Protein AF-A0AAU4YI69-F1 (afdb_monomer_lite)

Secondary structure (DSSP, 8-state):
-PPPGGGSS----HHHHHHHHHHHHHHHTTS--HHHHHHHHHHHHHHHHHTSGGG-TT----PPPP--------------

Structure (mmCIF, N/CA/C/O backbone):
data_AF-A0AAU4YI69-F1
#
_entry.id   AF-A0AAU4YI69-F1
#
loop_
_atom_site.group_PDB
_atom_site.id
_atom_site.type_symbol
_atom_site.label_atom_id
_atom_site.label_alt_id
_atom_site.label_comp_id
_atom_site.label_asym_id
_atom_site.label_entity_id
_atom_site.label_seq_id
_atom_site.pdbx_PDB_ins_code
_atom_site.Cartn_x
_atom_site.Cartn_y
_atom_site.Cartn_z
_atom_site.occupancy
_atom_site.B_iso_or_equiv
_atom_site.auth_seq_id
_atom_site.auth_comp_id
_atom_site.auth_asym_id
_atom_site.auth_atom_id
_atom_site.pdbx_PDB_model_num
ATOM 1 N N . MET A 1 1 ? 18.450 -29.518 -1.703 1.00 46.03 1 MET A N 1
ATOM 2 C CA . MET A 1 1 ? 17.503 -28.461 -2.108 1.00 46.03 1 MET A CA 1
ATOM 3 C C . MET A 1 1 ? 18.324 -27.238 -2.444 1.00 46.03 1 MET A C 1
ATOM 5 O O . MET A 1 1 ? 18.941 -26.681 -1.548 1.00 46.03 1 MET A O 1
ATOM 9 N N . SER A 1 2 ? 18.445 -26.919 -3.730 1.00 42.81 2 SER A N 1
ATOM 10 C CA . SER A 1 2 ? 19.228 -25.773 -4.195 1.00 42.81 2 SER A CA 1
ATOM 11 C C . SER A 1 2 ? 18.364 -24.516 -4.093 1.00 42.81 2 SER A C 1
ATOM 13 O O . SER A 1 2 ? 17.226 -24.561 -4.567 1.00 42.81 2 SER A O 1
ATOM 15 N N . PRO A 1 3 ? 18.848 -23.415 -3.496 1.00 48.28 3 PRO A N 1
ATOM 16 C CA . PRO A 1 3 ? 18.110 -22.162 -3.509 1.00 48.28 3 PRO A CA 1
ATOM 17 C C . PRO A 1 3 ? 18.018 -21.709 -4.965 1.00 48.28 3 PRO A C 1
ATOM 19 O O . PRO A 1 3 ? 19.029 -21.514 -5.640 1.00 48.28 3 PRO A O 1
ATOM 22 N N . THR A 1 4 ? 16.804 -21.620 -5.502 1.00 49.94 4 THR A N 1
ATOM 23 C CA . THR A 1 4 ? 16.606 -21.054 -6.833 1.00 49.94 4 THR A CA 1
ATOM 24 C C . THR A 1 4 ? 17.098 -19.614 -6.805 1.00 49.94 4 THR A C 1
ATOM 26 O O . THR A 1 4 ? 16.645 -18.834 -5.972 1.00 49.94 4 THR A O 1
ATOM 29 N N . LEU A 1 5 ? 17.978 -19.264 -7.747 1.00 48.91 5 LEU A N 1
ATOM 30 C CA . LEU A 1 5 ? 18.587 -17.942 -7.986 1.00 48.91 5 LEU A CA 1
ATOM 31 C C . LEU A 1 5 ? 17.613 -16.741 -7.989 1.00 48.91 5 LEU A C 1
ATOM 33 O O . LEU A 1 5 ? 18.050 -15.596 -8.009 1.00 48.91 5 LEU A O 1
ATOM 37 N N . ARG A 1 6 ? 16.301 -16.982 -7.916 1.00 50.28 6 ARG A N 1
ATOM 38 C CA . ARG A 1 6 ? 15.269 -15.975 -7.664 1.00 50.28 6 ARG A CA 1
ATOM 39 C C . ARG A 1 6 ? 15.337 -15.383 -6.241 1.00 50.28 6 ARG A C 1
ATOM 41 O O . ARG A 1 6 ? 14.823 -14.292 -6.040 1.00 50.28 6 ARG A O 1
ATOM 48 N N . GLU A 1 7 ? 15.988 -16.055 -5.286 1.00 49.31 7 GLU A N 1
ATOM 49 C CA . GLU A 1 7 ? 16.098 -15.594 -3.889 1.00 49.31 7 GLU A CA 1
ATOM 50 C C . GLU A 1 7 ? 17.282 -14.656 -3.587 1.00 49.31 7 GLU A C 1
ATOM 52 O O . GLU A 1 7 ? 17.269 -14.008 -2.547 1.00 49.31 7 GLU A O 1
ATOM 57 N N . LEU A 1 8 ? 18.298 -14.534 -4.452 1.00 47.56 8 LEU A N 1
ATOM 58 C CA . LEU A 1 8 ? 19.569 -13.886 -4.064 1.00 47.56 8 LEU A CA 1
ATOM 59 C C . LEU A 1 8 ? 19.868 -12.524 -4.715 1.00 47.56 8 LEU A C 1
ATOM 61 O O . LEU A 1 8 ? 20.985 -12.031 -4.591 1.00 47.56 8 LEU A O 1
ATOM 65 N N . GLY A 1 9 ? 18.900 -11.867 -5.359 1.00 51.94 9 GLY A N 1
ATOM 66 C CA . GLY A 1 9 ? 19.150 -10.501 -5.853 1.00 51.94 9 GLY A CA 1
ATOM 67 C C . GLY A 1 9 ? 18.140 -9.899 -6.822 1.00 51.94 9 GLY A C 1
ATOM 68 O O . GLY A 1 9 ? 18.356 -8.790 -7.300 1.00 51.94 9 GLY A O 1
ATOM 69 N N . SER A 1 10 ? 17.042 -10.590 -7.131 1.00 62.09 10 SER A N 1
ATOM 70 C CA . SER A 1 10 ? 15.988 -10.015 -7.964 1.00 62.09 10 SER A CA 1
ATOM 71 C C . SER A 1 10 ? 15.020 -9.248 -7.068 1.00 62.09 10 SER A C 1
ATOM 73 O O . SER A 1 10 ? 14.402 -9.834 -6.178 1.00 62.09 10 SER A O 1
ATOM 75 N N . VAL A 1 11 ? 14.930 -7.933 -7.272 1.00 65.81 11 VAL A N 1
ATOM 76 C CA . VAL A 1 11 ? 13.925 -7.056 -6.652 1.00 65.81 11 VAL A CA 1
ATOM 77 C C . VAL A 1 11 ? 12.562 -7.761 -6.674 1.00 65.81 11 VAL A C 1
ATOM 79 O O . VAL A 1 11 ? 12.190 -8.349 -7.695 1.00 65.81 11 VAL A O 1
ATOM 82 N N . ARG A 1 12 ? 11.818 -7.752 -5.553 1.00 82.44 12 ARG A N 1
ATOM 83 C CA . ARG A 1 12 ? 10.488 -8.386 -5.499 1.00 82.44 12 ARG A CA 1
ATOM 84 C C . ARG A 1 12 ? 9.639 -7.864 -6.657 1.00 82.44 12 ARG A C 1
ATOM 86 O O . ARG A 1 12 ? 9.576 -6.664 -6.899 1.00 82.44 12 ARG A O 1
ATOM 93 N N . SER A 1 13 ? 8.968 -8.770 -7.369 1.00 86.44 13 SER A N 1
ATOM 94 C CA . SER A 1 13 ? 8.137 -8.373 -8.510 1.00 86.44 13 SER A CA 1
ATOM 95 C C . SER A 1 13 ? 7.034 -7.399 -8.083 1.00 86.44 13 SER A C 1
ATOM 97 O O . SER A 1 13 ? 6.431 -7.571 -7.019 1.00 86.44 13 SER A O 1
ATOM 99 N N . ALA A 1 14 ? 6.697 -6.447 -8.953 1.00 89.06 14 ALA A N 1
ATOM 100 C CA . ALA A 1 14 ? 5.639 -5.470 -8.700 1.00 89.06 14 ALA A CA 1
ATOM 101 C C . ALA A 1 14 ? 4.291 -6.123 -8.335 1.00 89.06 14 ALA A C 1
ATOM 103 O O . ALA A 1 14 ? 3.539 -5.581 -7.527 1.00 89.06 14 ALA A O 1
ATOM 104 N N . ALA A 1 15 ? 3.999 -7.312 -8.877 1.00 88.81 15 ALA A N 1
ATOM 105 C CA . ALA A 1 15 ? 2.793 -8.079 -8.561 1.00 88.81 15 ALA A CA 1
ATOM 106 C C . ALA A 1 15 ? 2.726 -8.501 -7.082 1.00 88.81 15 ALA A C 1
ATOM 108 O O . ALA A 1 15 ? 1.673 -8.385 -6.454 1.00 88.81 15 ALA A O 1
ATOM 109 N N . VAL A 1 16 ? 3.852 -8.942 -6.515 1.00 91.31 16 VAL A N 1
ATOM 110 C CA . VAL A 1 16 ? 3.949 -9.328 -5.098 1.00 91.31 16 VAL A CA 1
ATOM 111 C C . VAL A 1 16 ? 3.789 -8.101 -4.203 1.00 91.31 16 VAL A C 1
ATOM 113 O O . VAL A 1 16 ? 2.984 -8.122 -3.273 1.00 91.31 16 VAL A O 1
ATOM 116 N N . VAL A 1 17 ? 4.476 -7.002 -4.527 1.00 94.25 17 VAL A N 1
ATOM 117 C CA . VAL A 1 17 ? 4.384 -5.754 -3.754 1.00 94.25 17 VAL A CA 1
ATOM 118 C C . VAL A 1 17 ? 2.952 -5.197 -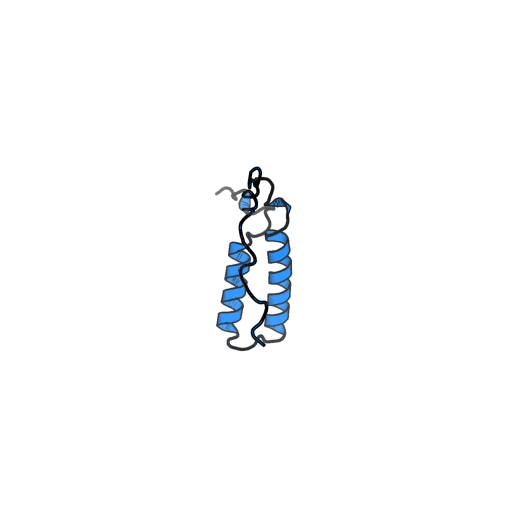3.772 1.00 94.25 17 VAL A C 1
ATOM 120 O O . VAL A 1 17 ? 2.411 -4.825 -2.731 1.00 94.25 17 VAL A O 1
ATOM 123 N N . ASN A 1 18 ? 2.278 -5.239 -4.925 1.00 94.44 18 ASN A N 1
ATOM 124 C CA . ASN A 1 18 ? 0.874 -4.837 -5.049 1.00 94.44 18 ASN A CA 1
ATOM 125 C C . ASN A 1 18 ? -0.083 -5.711 -4.229 1.00 94.44 18 ASN A C 1
ATOM 127 O O . ASN A 1 18 ? -1.044 -5.194 -3.652 1.00 94.44 18 ASN A O 1
ATOM 131 N N . ALA A 1 19 ? 0.155 -7.023 -4.159 1.00 95.75 19 ALA A N 1
ATOM 132 C CA . ALA A 1 19 ? -0.647 -7.913 -3.326 1.00 95.75 19 ALA A CA 1
ATOM 133 C C . ALA A 1 19 ? -0.522 -7.547 -1.836 1.00 95.75 19 ALA A C 1
ATOM 135 O O . ALA A 1 19 ? -1.526 -7.504 -1.123 1.00 95.75 19 ALA A O 1
ATOM 136 N N . GLU A 1 20 ? 0.682 -7.199 -1.377 1.00 95.56 20 GLU A N 1
ATOM 137 C CA . GLU A 1 20 ? 0.909 -6.756 0.001 1.00 95.56 20 GLU A CA 1
ATOM 138 C C . GLU A 1 20 ? 0.258 -5.405 0.312 1.00 95.56 20 GLU A C 1
ATOM 140 O O . GLU A 1 20 ? -0.333 -5.254 1.384 1.00 95.56 20 GLU A O 1
ATOM 145 N N . ILE A 1 21 ? 0.300 -4.450 -0.625 1.00 95.19 21 ILE A N 1
ATOM 146 C CA . ILE A 1 21 ? -0.404 -3.165 -0.498 1.00 95.19 21 ILE A CA 1
ATOM 147 C C . ILE A 1 21 ? -1.909 -3.401 -0.323 1.00 95.19 21 ILE A C 1
ATOM 149 O O . ILE A 1 21 ? -2.520 -2.854 0.595 1.00 95.19 21 ILE A O 1
ATOM 153 N N . ARG A 1 22 ? -2.519 -4.260 -1.149 1.00 95.12 22 ARG A N 1
ATOM 154 C CA . ARG A 1 22 ? -3.951 -4.591 -1.035 1.00 95.12 22 ARG A CA 1
ATOM 155 C C . ARG A 1 22 ? -4.281 -5.281 0.285 1.00 95.12 22 ARG A C 1
ATOM 157 O O . ARG A 1 22 ? -5.275 -4.940 0.920 1.00 95.12 22 ARG A O 1
ATOM 164 N N . ALA A 1 23 ? -3.442 -6.219 0.721 1.00 95.81 23 ALA A N 1
ATOM 165 C CA . ALA A 1 23 ? -3.623 -6.906 1.995 1.00 95.81 23 ALA A CA 1
ATOM 166 C C . ALA A 1 23 ? -3.497 -5.952 3.194 1.00 95.81 23 ALA A C 1
ATOM 168 O O . ALA A 1 23 ? -4.177 -6.142 4.200 1.00 95.81 23 ALA A O 1
ATOM 169 N N . LEU A 1 24 ? -2.633 -4.935 3.106 1.00 94.81 24 LEU A N 1
ATOM 170 C CA . LEU A 1 24 ? -2.528 -3.880 4.111 1.00 94.81 24 LEU A CA 1
ATOM 171 C C . LEU A 1 24 ? -3.841 -3.099 4.219 1.00 94.81 24 LEU A C 1
ATOM 173 O O . LEU A 1 24 ? -4.425 -3.055 5.296 1.00 94.81 24 LEU A O 1
ATOM 177 N N . TRP A 1 25 ? -4.351 -2.591 3.095 1.00 92.75 25 TRP A N 1
ATOM 178 C CA . TRP A 1 25 ? -5.626 -1.872 3.044 1.00 92.75 25 TRP A CA 1
ATOM 179 C C . TRP A 1 25 ? -6.808 -2.708 3.543 1.00 92.75 25 TRP A C 1
ATOM 181 O O . TRP A 1 25 ? -7.626 -2.216 4.315 1.00 92.75 25 TRP A O 1
ATOM 191 N N . ALA A 1 26 ? -6.870 -3.990 3.177 1.00 93.56 26 ALA A N 1
ATOM 192 C CA . ALA A 1 26 ? -7.928 -4.887 3.636 1.00 93.56 26 ALA A CA 1
ATOM 193 C C . ALA A 1 26 ? -7.949 -5.062 5.166 1.00 93.56 26 ALA A C 1
ATOM 195 O O . ALA A 1 26 ? -9.020 -5.223 5.744 1.00 93.56 26 ALA A O 1
ATOM 196 N N . ARG A 1 27 ? -6.782 -5.021 5.829 1.00 92.19 27 ARG A N 1
ATOM 197 C CA . ARG A 1 27 ? -6.684 -5.127 7.295 1.00 92.19 27 ARG A CA 1
ATOM 198 C C . ARG A 1 27 ? -6.938 -3.804 8.009 1.00 92.19 27 ARG A C 1
ATOM 200 O O . ARG A 1 27 ? -7.561 -3.810 9.064 1.00 92.19 27 ARG A O 1
ATOM 207 N N . SER A 1 28 ? -6.448 -2.693 7.464 1.00 90.00 28 SER A N 1
ATOM 208 C CA . SER A 1 28 ? -6.607 -1.368 8.075 1.00 90.00 28 SER A CA 1
ATOM 209 C C . SER A 1 28 ? -8.019 -0.790 7.874 1.00 90.00 28 SER A C 1
ATOM 211 O O . SER A 1 28 ? -8.433 0.114 8.597 1.00 90.00 28 SER A O 1
ATOM 213 N N . GLY A 1 29 ? -8.792 -1.318 6.919 1.00 84.88 29 GLY A N 1
ATOM 214 C CA . GLY A 1 29 ? -10.151 -0.862 6.638 1.00 84.88 29 GLY A CA 1
ATOM 215 C C . GLY A 1 29 ? -10.155 0.481 5.904 1.00 84.88 29 GLY A C 1
ATOM 216 O O . GLY A 1 29 ? -9.505 0.634 4.874 1.00 84.88 29 GLY A O 1
ATOM 217 N N . ALA A 1 30 ? -10.904 1.465 6.411 1.00 85.12 30 ALA A N 1
ATOM 218 C CA . ALA A 1 30 ? -11.095 2.750 5.729 1.00 85.12 30 ALA A CA 1
ATOM 219 C C . ALA A 1 30 ? -9.909 3.726 5.860 1.00 85.12 30 ALA A C 1
ATOM 221 O O . ALA A 1 30 ? -9.816 4.674 5.079 1.00 85.12 30 ALA A O 1
ATOM 222 N N . ARG A 1 31 ? -9.032 3.552 6.860 1.00 90.44 31 ARG A N 1
ATOM 223 C CA . ARG A 1 31 ? -7.899 4.454 7.130 1.00 90.44 31 ARG A CA 1
ATOM 224 C C . ARG A 1 31 ? -6.694 3.674 7.642 1.00 90.44 31 ARG A C 1
ATOM 226 O O . ARG A 1 31 ? -6.845 2.774 8.460 1.00 90.44 31 ARG A O 1
ATOM 233 N N . LEU A 1 32 ? -5.504 4.057 7.190 1.00 93.06 32 LEU A N 1
ATOM 234 C CA . LEU A 1 32 ? -4.249 3.503 7.691 1.00 93.06 32 LEU A CA 1
ATOM 235 C C . LEU A 1 32 ? -3.911 4.117 9.055 1.00 93.06 32 LEU A C 1
ATOM 237 O O . LEU A 1 32 ? -4.085 5.316 9.272 1.00 93.06 32 LEU A O 1
ATOM 241 N N . SER A 1 33 ? -3.415 3.292 9.974 1.00 93.62 33 SER A N 1
ATOM 242 C CA . SER A 1 33 ? -2.726 3.782 11.170 1.00 93.62 33 SER A CA 1
ATOM 243 C C . SER A 1 33 ? -1.372 4.392 10.783 1.00 93.62 33 SER A C 1
ATOM 245 O O . SER A 1 33 ? -0.843 4.079 9.720 1.00 93.62 33 SER A O 1
ATOM 247 N N . ALA A 1 34 ? -0.746 5.191 11.653 1.00 93.56 34 ALA A N 1
ATOM 248 C CA . ALA A 1 34 ? 0.591 5.744 11.381 1.00 93.56 34 ALA A CA 1
ATOM 249 C C . ALA A 1 34 ? 1.650 4.651 11.103 1.00 93.56 34 ALA A C 1
ATOM 251 O O . ALA A 1 34 ? 2.556 4.833 10.288 1.00 93.56 34 ALA A O 1
ATOM 252 N N . ALA A 1 35 ? 1.517 3.484 11.745 1.00 93.00 35 ALA A N 1
ATOM 253 C CA . ALA A 1 35 ? 2.392 2.338 11.509 1.00 93.00 35 ALA A CA 1
ATOM 254 C C . ALA A 1 35 ? 2.135 1.682 10.139 1.00 93.00 35 ALA A C 1
ATOM 256 O O . ALA A 1 35 ? 3.083 1.336 9.426 1.00 93.00 35 ALA A O 1
ATOM 257 N N . ASP A 1 36 ? 0.865 1.538 9.752 1.00 94.19 36 ASP A N 1
ATOM 258 C CA . ASP A 1 36 ? 0.496 1.013 8.436 1.00 94.19 36 ASP A CA 1
ATOM 259 C C . ASP A 1 36 ? 0.872 1.987 7.321 1.00 94.19 36 ASP A C 1
ATOM 261 O O . ASP A 1 36 ? 1.333 1.558 6.271 1.00 94.19 36 ASP A O 1
ATOM 265 N N . GLU A 1 37 ? 0.759 3.292 7.554 1.00 95.94 37 GLU A N 1
ATOM 266 C CA . GLU A 1 37 ? 1.175 4.321 6.607 1.00 95.94 37 GLU A CA 1
ATOM 267 C C . GLU A 1 37 ? 2.680 4.236 6.332 1.00 95.94 37 GLU A C 1
ATOM 269 O O . GLU A 1 37 ? 3.091 4.151 5.176 1.00 95.94 37 GLU A O 1
ATOM 274 N N . ALA A 1 38 ? 3.516 4.124 7.369 1.00 96.38 38 ALA A N 1
ATOM 275 C CA . ALA A 1 38 ? 4.954 3.919 7.192 1.00 96.38 38 ALA A CA 1
ATOM 276 C C . ALA A 1 38 ? 5.277 2.623 6.420 1.00 96.38 38 ALA A C 1
ATOM 278 O O . ALA A 1 38 ? 6.243 2.555 5.652 1.00 96.38 38 ALA A O 1
ATOM 279 N N . LYS A 1 39 ? 4.474 1.566 6.597 1.00 95.69 39 LYS A N 1
ATOM 280 C CA . LYS A 1 39 ? 4.599 0.330 5.811 1.00 95.69 39 LYS A CA 1
ATOM 281 C C . LYS A 1 39 ? 4.167 0.535 4.358 1.00 95.69 39 LYS A C 1
ATOM 283 O O . LYS A 1 39 ? 4.868 0.076 3.461 1.00 95.69 39 LYS A O 1
ATOM 288 N N . TYR A 1 40 ? 3.066 1.240 4.129 1.00 96.12 40 TYR A N 1
ATOM 289 C CA . TYR A 1 40 ? 2.557 1.578 2.806 1.00 96.12 40 TYR A CA 1
ATOM 290 C C . TYR A 1 40 ? 3.573 2.396 2.001 1.00 96.12 40 TYR A C 1
ATOM 292 O O . TYR A 1 40 ? 3.878 2.029 0.871 1.00 96.12 40 TYR A O 1
ATOM 300 N N . GLN A 1 41 ? 4.179 3.423 2.604 1.00 97.06 41 GLN A N 1
ATOM 301 C CA . GLN A 1 41 ? 5.206 4.242 1.948 1.00 97.06 41 GLN A CA 1
ATOM 302 C C . GLN A 1 41 ? 6.423 3.411 1.518 1.00 97.06 41 GLN A C 1
ATOM 304 O O . GLN A 1 41 ? 6.911 3.554 0.399 1.00 97.06 41 GLN A O 1
ATOM 309 N N . ARG A 1 42 ? 6.885 2.477 2.363 1.00 95.62 42 ARG A N 1
ATOM 310 C CA . ARG A 1 42 ? 7.974 1.556 1.992 1.00 95.62 42 ARG A CA 1
ATOM 311 C C . ARG A 1 42 ? 7.596 0.652 0.819 1.00 95.62 42 ARG A C 1
ATOM 313 O O . ARG A 1 42 ? 8.395 0.491 -0.097 1.00 95.62 42 ARG A O 1
ATOM 320 N N . LEU A 1 43 ? 6.379 0.105 0.828 1.00 95.19 43 LEU A N 1
ATOM 321 C CA . LEU A 1 43 ? 5.877 -0.721 -0.271 1.00 95.19 43 LEU A CA 1
ATOM 322 C C . LEU A 1 43 ? 5.732 0.082 -1.573 1.00 95.19 43 LEU A C 1
ATOM 324 O O . LEU A 1 43 ? 5.994 -0.463 -2.637 1.00 95.19 43 LEU A O 1
ATOM 328 N N . LEU A 1 44 ? 5.373 1.369 -1.517 1.00 95.00 44 LEU A N 1
ATOM 329 C CA . LEU A 1 44 ? 5.320 2.227 -2.706 1.00 95.00 44 LEU A CA 1
ATOM 330 C C . LEU A 1 44 ? 6.700 2.465 -3.326 1.00 95.00 44 LEU A C 1
ATOM 332 O O . LEU A 1 44 ? 6.833 2.384 -4.545 1.00 95.00 44 LEU A O 1
ATOM 336 N N . VAL A 1 45 ? 7.723 2.731 -2.509 1.00 93.75 45 VAL A N 1
ATOM 337 C CA . VAL A 1 45 ? 9.105 2.897 -2.994 1.00 93.75 45 VAL A CA 1
ATOM 338 C C . VAL A 1 45 ? 9.600 1.612 -3.653 1.00 93.75 45 VAL A C 1
ATOM 340 O O . VAL A 1 45 ? 10.1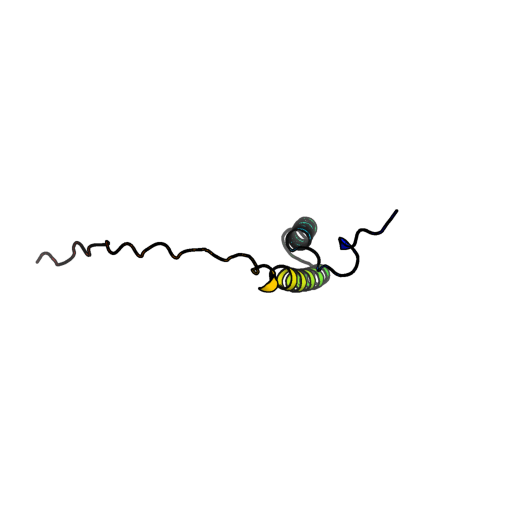97 1.641 -4.726 1.00 93.75 45 VAL A O 1
ATOM 343 N N . GLU A 1 46 ? 9.314 0.472 -3.035 1.00 92.06 46 GLU A N 1
ATOM 344 C CA . GLU A 1 46 ? 9.694 -0.824 -3.582 1.00 92.06 46 GLU A CA 1
ATOM 345 C C . GLU A 1 46 ? 8.933 -1.168 -4.864 1.00 92.06 46 GLU A C 1
ATOM 347 O O . GLU A 1 46 ? 9.525 -1.661 -5.822 1.00 92.06 46 GLU A O 1
ATOM 352 N N . TRP A 1 47 ? 7.637 -0.860 -4.917 1.00 93.06 47 TRP A N 1
ATOM 353 C CA . TRP A 1 47 ? 6.843 -1.012 -6.128 1.00 93.06 47 TRP A CA 1
ATOM 354 C C . TRP A 1 47 ? 7.407 -0.151 -7.259 1.00 93.06 47 TRP A C 1
ATOM 356 O O . TRP A 1 47 ? 7.600 -0.667 -8.355 1.00 93.06 47 TRP A O 1
ATOM 366 N N . ALA A 1 48 ? 7.750 1.112 -6.981 1.00 91.62 48 ALA A N 1
ATOM 367 C CA . ALA A 1 48 ? 8.368 2.020 -7.946 1.00 91.62 48 ALA A CA 1
ATOM 368 C C . ALA A 1 48 ? 9.692 1.464 -8.499 1.00 91.62 48 ALA A C 1
ATOM 370 O O . ALA A 1 48 ? 9.928 1.518 -9.705 1.00 91.62 48 ALA A O 1
ATOM 371 N N . ALA A 1 49 ? 10.529 0.872 -7.642 1.00 88.69 49 ALA A N 1
ATOM 372 C CA . ALA A 1 49 ? 11.757 0.204 -8.071 1.00 88.69 49 ALA A CA 1
ATOM 373 C C . ALA A 1 49 ? 11.475 -1.032 -8.944 1.00 88.69 49 ALA A C 1
ATOM 375 O O . ALA A 1 49 ? 12.177 -1.269 -9.924 1.00 88.69 49 ALA A O 1
ATOM 376 N N . ALA A 1 50 ? 10.426 -1.794 -8.624 1.00 85.94 50 ALA A N 1
ATOM 377 C CA . ALA A 1 50 ? 10.031 -2.989 -9.364 1.00 85.94 50 ALA A CA 1
ATOM 378 C C . ALA A 1 50 ? 9.359 -2.695 -10.721 1.00 85.94 50 ALA A C 1
ATOM 380 O O . ALA A 1 50 ? 9.355 -3.568 -11.586 1.00 85.94 50 ALA A O 1
ATOM 381 N N . VAL A 1 51 ? 8.785 -1.499 -10.914 1.00 85.56 51 VAL A N 1
ATOM 382 C CA . VAL A 1 51 ? 8.178 -1.049 -12.189 1.00 85.56 51 VAL A CA 1
ATOM 383 C C . VAL A 1 51 ? 9.078 -0.108 -12.998 1.00 85.56 51 VAL A C 1
ATOM 385 O O . VAL A 1 51 ? 8.662 0.373 -14.050 1.00 85.56 51 VAL A O 1
ATOM 388 N N . GLY A 1 52 ? 10.290 0.179 -12.511 1.00 74.81 52 GLY A N 1
ATOM 389 C CA . GLY A 1 52 ? 11.237 1.092 -13.149 1.00 74.81 52 GLY A CA 1
ATOM 390 C C . GLY A 1 52 ? 11.610 0.702 -14.592 1.00 74.81 52 GLY A C 1
ATOM 391 O O . GLY A 1 52 ? 11.394 -0.437 -15.019 1.0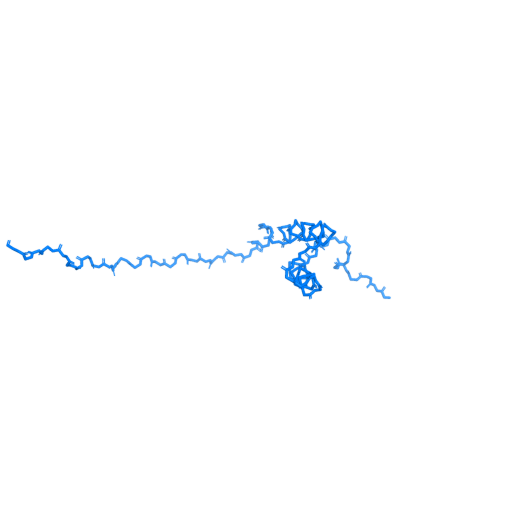0 74.81 52 GLY A O 1
ATOM 392 N N . PRO A 1 53 ? 12.214 1.632 -15.358 1.00 60.47 53 PRO A N 1
ATOM 393 C CA . PRO A 1 53 ? 12.363 1.525 -16.815 1.00 60.47 53 PRO A CA 1
ATOM 394 C C . PRO A 1 53 ? 13.213 0.338 -17.309 1.00 60.47 53 PRO A C 1
ATOM 396 O O . PRO A 1 53 ? 13.163 0.023 -18.492 1.00 60.47 53 PRO A O 1
ATOM 399 N N . ALA A 1 54 ? 13.925 -0.375 -16.431 1.00 54.34 54 ALA A N 1
ATOM 400 C CA . ALA A 1 54 ? 14.706 -1.571 -16.772 1.00 54.34 54 ALA A CA 1
ATOM 401 C C . ALA A 1 54 ? 13.851 -2.816 -17.110 1.00 54.34 54 ALA A C 1
ATOM 403 O O . ALA A 1 54 ? 14.383 -3.830 -17.541 1.00 54.34 54 ALA A O 1
ATOM 404 N N . SER A 1 55 ? 12.523 -2.764 -16.936 1.00 53.41 55 SER A N 1
ATOM 405 C CA . SER A 1 55 ? 11.616 -3.811 -17.452 1.00 53.41 55 SER A CA 1
ATOM 406 C C . SER A 1 55 ? 11.105 -3.530 -18.873 1.00 53.41 55 SER A C 1
ATOM 408 O O . SER A 1 55 ? 10.427 -4.376 -19.450 1.00 53.41 55 SER A O 1
ATOM 410 N N . ALA A 1 56 ? 11.416 -2.359 -19.445 1.00 50.97 56 ALA A N 1
ATOM 411 C CA . ALA A 1 56 ? 11.064 -1.993 -20.821 1.00 50.97 56 ALA A CA 1
ATOM 412 C C . ALA A 1 56 ? 12.135 -2.410 -21.849 1.00 50.97 56 ALA A C 1
ATOM 414 O O . ALA A 1 56 ? 12.059 -2.026 -23.015 1.00 50.97 56 ALA A O 1
ATOM 415 N N . GLU A 1 57 ? 13.111 -3.223 -21.441 1.00 48.28 57 GLU A N 1
ATOM 416 C CA . GLU A 1 57 ? 14.071 -3.895 -22.322 1.00 48.28 57 GLU A CA 1
ATOM 417 C C . GLU A 1 57 ? 13.353 -5.041 -23.062 1.00 48.28 57 GLU A C 1
ATOM 419 O O . GLU A 1 57 ? 13.525 -6.220 -22.771 1.00 48.28 57 GLU A O 1
ATOM 424 N N . GLY A 1 58 ? 12.427 -4.682 -23.950 1.00 46.84 58 GLY A N 1
ATOM 425 C CA . GLY A 1 58 ? 11.581 -5.634 -24.674 1.00 46.84 58 GLY A CA 1
ATOM 426 C C . GLY A 1 58 ? 10.352 -5.025 -25.350 1.00 46.84 58 GLY A C 1
ATOM 427 O O . GLY A 1 58 ? 9.661 -5.729 -26.078 1.00 46.84 58 GLY A O 1
ATOM 428 N N . ALA A 1 59 ? 10.076 -3.731 -25.157 1.00 50.62 59 ALA A N 1
ATOM 429 C CA . ALA A 1 59 ? 9.063 -3.011 -25.930 1.00 50.62 59 ALA A CA 1
ATOM 430 C C . ALA A 1 59 ? 9.679 -2.387 -27.198 1.00 50.62 59 ALA A C 1
ATOM 432 O O . ALA A 1 59 ? 9.550 -1.192 -27.447 1.00 50.62 59 ALA A O 1
ATOM 433 N N . GLU A 1 60 ? 10.380 -3.193 -27.994 1.00 54.00 60 GLU A N 1
ATOM 434 C CA . GLU A 1 60 ? 10.691 -2.840 -29.378 1.00 54.00 60 GLU A CA 1
ATOM 435 C C . GLU A 1 60 ? 9.433 -3.158 -30.205 1.00 54.00 60 GLU A C 1
ATOM 437 O O . GLU A 1 60 ? 9.046 -4.319 -30.321 1.00 54.00 60 GLU A O 1
ATOM 442 N N . GLY A 1 61 ? 8.740 -2.133 -30.713 1.00 50.25 61 GLY A N 1
ATOM 443 C CA . GLY A 1 61 ? 7.670 -2.321 -31.702 1.00 50.25 61 GLY A CA 1
ATOM 444 C C . GLY A 1 61 ? 6.237 -1.960 -31.293 1.00 50.25 61 GLY A C 1
ATOM 445 O O . GLY A 1 61 ? 5.303 -2.607 -31.759 1.00 50.25 61 GLY A O 1
ATOM 446 N N . VAL A 1 62 ? 6.010 -0.915 -30.490 1.00 59.62 62 VAL A N 1
ATOM 447 C CA . VAL A 1 62 ? 4.729 -0.186 -30.608 1.00 59.62 62 VAL A CA 1
ATOM 448 C C . VAL A 1 62 ? 4.904 0.863 -31.703 1.00 59.62 62 VAL A C 1
ATOM 450 O O . VAL A 1 62 ? 5.313 1.991 -31.443 1.00 59.62 62 VAL A O 1
ATOM 453 N N . GLU A 1 63 ? 4.635 0.451 -32.942 1.00 58.81 63 GLU A N 1
ATOM 454 C CA . GLU A 1 63 ? 4.399 1.364 -34.065 1.00 58.81 63 GLU A CA 1
ATOM 455 C C . GLU A 1 63 ? 3.290 2.354 -33.659 1.00 58.81 63 GLU A C 1
ATOM 457 O O . GLU A 1 63 ? 2.187 1.914 -33.304 1.00 58.81 63 GLU A O 1
ATOM 462 N N . PRO A 1 64 ? 3.532 3.678 -33.661 1.00 60.34 64 PRO A N 1
ATOM 463 C CA . PRO A 1 64 ? 2.468 4.635 -33.409 1.00 60.34 64 PRO A CA 1
ATOM 464 C C . PRO A 1 64 ? 1.444 4.529 -34.543 1.00 60.34 64 PRO A C 1
ATOM 466 O O . PRO A 1 64 ? 1.768 4.747 -35.709 1.00 60.34 64 PRO A O 1
ATOM 469 N N . ALA A 1 65 ? 0.203 4.176 -34.195 1.00 64.88 65 ALA A N 1
ATOM 470 C CA . ALA A 1 65 ? -0.910 4.129 -35.137 1.00 64.88 65 ALA A CA 1
ATOM 471 C C . ALA A 1 65 ? -0.964 5.436 -35.956 1.00 64.88 65 ALA A C 1
ATOM 473 O O . ALA A 1 65 ? -0.836 6.516 -35.365 1.00 64.88 65 ALA A O 1
ATOM 474 N N . PRO A 1 66 ? -1.141 5.371 -37.290 1.00 57.50 66 PRO A N 1
ATOM 475 C CA . PRO A 1 66 ? -1.144 6.568 -38.113 1.00 57.50 66 PRO A CA 1
ATOM 476 C C . PRO A 1 66 ? -2.280 7.478 -37.650 1.00 57.50 66 PRO A C 1
ATOM 478 O O . PRO A 1 66 ? -3.423 7.038 -37.498 1.00 57.50 66 PRO A O 1
ATOM 481 N N . LEU A 1 67 ? -1.943 8.744 -37.395 1.00 53.75 67 LEU A N 1
ATOM 482 C CA . LEU A 1 67 ? -2.911 9.789 -37.096 1.00 53.75 67 LEU A CA 1
ATOM 483 C C . LEU A 1 67 ? -3.919 9.819 -38.245 1.00 53.75 67 LEU A C 1
ATOM 485 O O . LEU A 1 67 ? -3.593 10.228 -39.357 1.00 53.75 67 LEU A O 1
ATOM 489 N N . ALA A 1 68 ? -5.132 9.338 -37.981 1.00 55.81 68 ALA A N 1
ATOM 490 C CA . ALA A 1 68 ? -6.242 9.480 -38.899 1.00 55.81 68 ALA A CA 1
ATOM 491 C C . ALA A 1 68 ? -6.562 10.977 -39.016 1.00 55.81 68 ALA A C 1
ATOM 493 O O . ALA A 1 68 ? -7.272 11.552 -38.190 1.00 55.81 68 ALA A O 1
ATOM 494 N N . GLU A 1 69 ? -5.998 11.616 -40.038 1.00 58.28 69 GLU A N 1
ATOM 495 C CA . GLU A 1 69 ? -6.478 12.886 -40.564 1.00 58.28 69 GLU A CA 1
ATOM 496 C C . GLU A 1 69 ?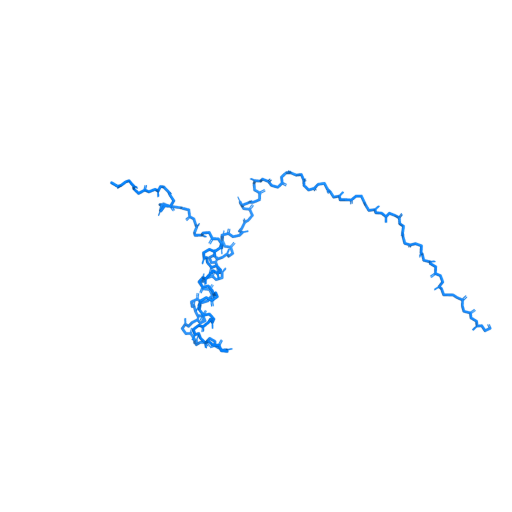 -7.944 12.696 -40.964 1.00 58.28 69 GLU A C 1
ATOM 498 O O . GLU A 1 69 ? -8.255 12.023 -41.945 1.00 58.28 69 GLU A O 1
ATOM 503 N N . GLY A 1 70 ? -8.875 13.219 -40.168 1.00 56.75 70 GLY A N 1
ATOM 504 C CA . GLY A 1 70 ? -10.286 12.992 -40.464 1.00 56.75 70 GLY A CA 1
ATOM 505 C C . GLY A 1 70 ? -11.247 13.293 -39.330 1.00 56.75 70 GLY A C 1
ATOM 506 O O . GLY A 1 70 ? -12.064 12.453 -38.979 1.00 56.75 70 GLY A O 1
ATOM 507 N N . THR A 1 71 ? -11.211 14.499 -38.771 1.00 53.81 71 THR A N 1
ATOM 508 C CA . THR A 1 71 ? -12.407 15.056 -38.118 1.00 53.81 71 THR A CA 1
ATOM 509 C C . THR A 1 71 ? -12.679 16.429 -38.697 1.00 53.81 71 THR A C 1
ATOM 511 O O . THR A 1 71 ? -12.191 17.461 -38.242 1.00 53.81 71 THR A O 1
ATOM 514 N N . ALA A 1 72 ? -13.446 16.394 -39.783 1.00 52.19 72 ALA A N 1
ATOM 515 C CA . ALA A 1 72 ? -14.095 17.538 -40.383 1.00 52.19 72 ALA A CA 1
ATOM 516 C C . ALA A 1 72 ? -14.736 18.412 -39.294 1.00 52.19 72 ALA A C 1
ATOM 518 O O . ALA A 1 72 ? -15.627 17.967 -38.569 1.00 52.19 72 ALA A O 1
ATOM 519 N N . ARG A 1 73 ? -14.305 19.675 -39.197 1.00 49.56 73 ARG A N 1
ATOM 520 C CA . ARG A 1 73 ? -15.056 20.716 -38.489 1.00 49.56 73 ARG A CA 1
ATOM 521 C C . ARG A 1 73 ? -16.298 21.044 -39.314 1.00 49.56 73 ARG A C 1
ATOM 523 O O . ARG A 1 73 ? -16.302 21.994 -40.089 1.00 49.56 73 ARG A O 1
ATOM 530 N N . ALA A 1 74 ? -17.335 20.230 -39.164 1.00 55.50 74 ALA A N 1
ATOM 531 C CA . ALA A 1 74 ? -18.672 20.582 -39.600 1.00 55.50 74 ALA A CA 1
ATOM 532 C C . ALA A 1 74 ? -19.348 21.452 -38.527 1.00 55.50 74 ALA A C 1
ATOM 534 O O . ALA A 1 74 ? -19.459 21.052 -37.372 1.00 55.50 74 ALA A O 1
ATOM 535 N N . SER A 1 75 ? -19.822 22.612 -38.981 1.00 51.94 75 SER A N 1
ATOM 536 C CA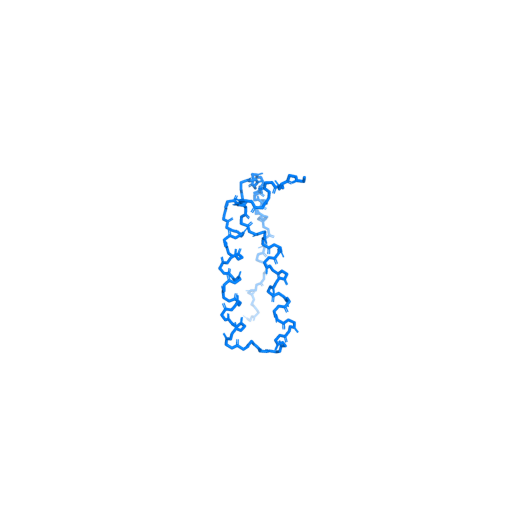 . SER A 1 75 ? -20.898 23.438 -38.422 1.00 51.94 75 SER A CA 1
ATOM 537 C C . SER A 1 75 ? -20.721 24.111 -37.060 1.00 51.94 75 SER A C 1
ATOM 539 O O . SER A 1 75 ? -20.915 23.502 -36.014 1.00 51.94 75 SER A O 1
ATOM 541 N N . LEU A 1 76 ? -20.546 25.438 -37.116 1.00 49.06 76 LEU A N 1
ATOM 542 C CA . LEU A 1 76 ? -21.487 26.408 -36.530 1.00 49.06 76 LEU A CA 1
ATOM 543 C C . LEU A 1 76 ? -21.108 27.834 -36.975 1.00 49.06 76 LEU A C 1
ATOM 545 O O . LEU A 1 76 ? -20.171 28.424 -36.448 1.00 49.06 76 LEU A O 1
ATOM 549 N N . ALA A 1 77 ? -21.835 28.363 -37.958 1.00 47.47 77 ALA A N 1
ATOM 550 C CA . ALA A 1 77 ? -22.055 29.797 -38.149 1.00 47.47 77 ALA A CA 1
ATOM 551 C C . ALA A 1 77 ? -23.476 29.922 -38.733 1.00 47.47 77 ALA A C 1
ATOM 553 O O . ALA A 1 77 ? -23.715 29.504 -39.862 1.00 47.47 77 ALA A O 1
ATOM 554 N N . GLU A 1 78 ? -24.490 29.991 -37.878 1.00 44.66 78 GLU A N 1
ATOM 555 C CA . GLU A 1 78 ? -25.054 31.192 -37.240 1.00 44.66 78 GLU A CA 1
ATOM 556 C C . GLU A 1 78 ? -26.233 31.709 -38.071 1.00 44.66 78 GLU A C 1
ATOM 558 O O . GLU A 1 78 ? -26.093 32.169 -39.200 1.00 44.66 78 GLU A O 1
ATOM 563 N N . ALA A 1 79 ? -27.418 31.523 -37.496 1.00 44.12 79 ALA A N 1
ATOM 564 C CA . ALA A 1 79 ? -28.652 32.151 -37.910 1.00 44.12 79 ALA A CA 1
ATOM 5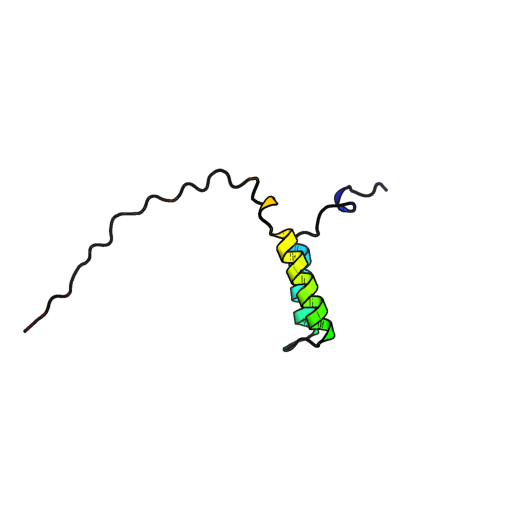65 C C . ALA A 1 79 ? -28.746 33.507 -37.206 1.00 44.12 79 ALA A C 1
ATOM 567 O O . ALA A 1 79 ? -28.782 33.521 -35.976 1.00 44.12 79 ALA A O 1
ATOM 568 N N . ALA A 1 80 ? -28.796 34.593 -37.977 1.00 52.88 80 ALA A N 1
ATOM 569 C CA . ALA A 1 80 ? -29.537 35.835 -37.721 1.00 52.88 80 ALA A CA 1
ATOM 570 C C . ALA A 1 80 ? -29.278 36.822 -38.866 1.00 52.88 80 ALA A C 1
ATOM 572 O O . ALA A 1 80 ? -28.096 37.157 -39.097 1.00 52.88 80 ALA A O 1
#

Sequence (80 aa):
MSPTLRELGSVRSAAVVNAEIRALWARSGARLSAADEAKYQRLLVEWAAAVGPASAEGAEGVEPAPLAEGTARASLAEAA

pLDDT: mean 72.84, std 20.19, range [42.81, 97.06]

Foldseek 3Di:
DDPPPVPPDDQPALVVLVVVLVVLCVVCDPDHDPVSVVVNVVSVVSSCVNPDPVVVPDPPDPDPDPPPPDDDPDDDDDDD

Radius of gyration: 23.72 Å; chains: 1; bounding box: 49×64×52 Å